Protein AF-A0A7S3N3A9-F1 (afdb_monomer)

Nearest PDB structures (foldseek):
  5ino-assembly1_B  TM=7.500E-01  e=6.785E-04  Homo sapiens
  5ino-assembly1_A  TM=7.595E-01  e=5.326E-04  Homo sapiens
  4gz1-assembly3_A  TM=7.630E-01  e=9.755E-04  Mus musculus
  4gyz-assembly2_B  TM=7.643E-01  e=9.755E-04  Mus musculus
  8uw3-assembly1_A  TM=7.041E-01  e=7.591E-01  Homo sapiens

Solvent-accessible surface area (backbone atoms only — not comparable to full-atom values): 6285 Å² total; per-residue (Å²): 92,73,49,76,68,71,44,86,50,82,75,54,53,51,61,38,55,77,69,55,31,45,52,52,61,54,74,78,34,77,87,56,84,65,68,22,28,43,39,92,77,34,60,43,32,44,74,78,43,67,90,57,78,65,75,32,44,29,55,50,48,33,43,59,90,55,94,46,57,44,81,73,46,74,46,80,38,69,79,52,50,52,80,96,48,74,47,42,89,48,62,48,39,43,79,47,76,44,71,48,74,59,83,130

Foldseek 3Di:
DWDFQQDQDPVCVVVCVVVQKDFVCCVVCVPDPQFFAAVVQQVVCCVVPPPDGGTDDRITDIDHDDPFKAWPDKDWAQSDADDPDSHGPDSTTDIDTDIDGDDD

Sequence (104 aa):
MLGDFNFHHPCENRNLENLKFDDLWLERHSHFSGITWDPSTNSLINVIYPFDDRKMRLDRICLRPSTQVDLKEIMLTADRPMGKSFLYPSDHYALKATFAISKC

Radius of gyration: 15.33 Å; Cα contacts (8 Å, |Δi|>4): 180; chains: 1; bounding box: 35×33×42 Å

Secondary structure (DSSP, 8-state):
-EEE----SGGGHHHHHHTT-EEHHHHH-TT----SB-TTT-HHHHHHSTT----B--EEEEE---SSEEEEEEEEE--S-STTSS--S-SSPEEEEEEEE---

Structure (mmCIF, N/CA/C/O backbone):
data_AF-A0A7S3N3A9-F1
#
_entry.id   AF-A0A7S3N3A9-F1
#
loop_
_atom_site.group_PDB
_atom_site.id
_atom_site.type_symbol
_atom_site.label_atom_id
_atom_site.label_alt_id
_atom_site.label_comp_id
_atom_site.label_asym_id
_atom_site.label_entity_id
_atom_site.label_seq_id
_atom_site.pdbx_PDB_ins_code
_atom_site.Cartn_x
_atom_site.Cartn_y
_atom_site.Cartn_z
_atom_site.occupancy
_atom_site.B_iso_or_equiv
_atom_site.auth_seq_id
_atom_site.auth_comp_id
_atom_site.auth_asym_id
_atom_site.auth_atom_id
_atom_site.pdbx_PDB_model_num
ATOM 1 N N . MET A 1 1 ? -13.072 -0.815 3.743 1.00 93.44 1 MET A N 1
ATOM 2 C CA . MET A 1 1 ? -12.860 -0.725 2.284 1.00 93.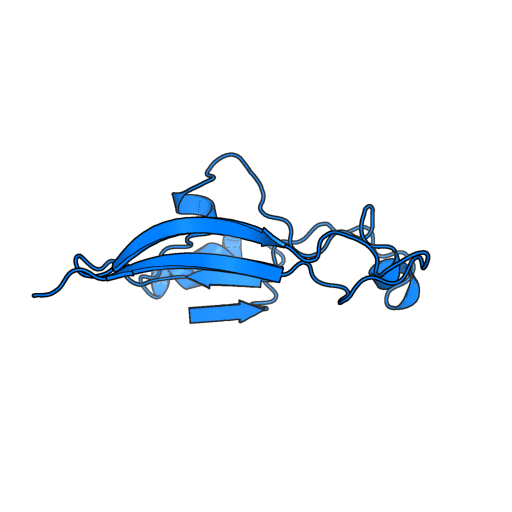44 1 MET A CA 1
ATOM 3 C C . MET A 1 1 ? -11.433 -1.137 1.998 1.00 93.44 1 MET A C 1
ATOM 5 O O . MET A 1 1 ? -10.569 -0.831 2.810 1.00 93.44 1 MET A O 1
ATOM 9 N N . LEU A 1 2 ? -11.197 -1.853 0.905 1.00 95.94 2 LEU A N 1
ATOM 10 C CA . LEU A 1 2 ? -9.857 -2.257 0.487 1.00 95.94 2 LEU A CA 1
ATOM 11 C C . LEU A 1 2 ? -9.777 -2.242 -1.038 1.00 95.94 2 LEU A C 1
ATOM 13 O O . LEU A 1 2 ? -10.758 -2.610 -1.685 1.00 95.94 2 LEU A O 1
ATOM 17 N N . GLY A 1 3 ? -8.639 -1.829 -1.587 1.00 96.81 3 GLY A N 1
ATOM 18 C CA . GLY A 1 3 ? -8.387 -1.866 -3.026 1.00 96.81 3 GLY A CA 1
ATOM 19 C C . GLY A 1 3 ? -7.412 -0.790 -3.481 1.00 96.81 3 GLY A C 1
ATOM 20 O O . GLY A 1 3 ? -6.800 -0.117 -2.651 1.00 96.81 3 GLY A O 1
ATOM 21 N N . ASP A 1 4 ? -7.326 -0.631 -4.797 1.00 97.25 4 ASP A N 1
ATOM 22 C CA . ASP A 1 4 ? -6.610 0.451 -5.463 1.00 97.25 4 ASP A CA 1
ATOM 23 C C . ASP A 1 4 ? -7.523 1.682 -5.596 1.00 97.25 4 ASP A C 1
ATOM 25 O O . ASP A 1 4 ? -8.556 1.653 -6.267 1.00 97.25 4 ASP A O 1
ATOM 29 N N . PHE A 1 5 ? -7.153 2.762 -4.913 1.00 96.00 5 PHE A N 1
ATOM 30 C CA . PHE A 1 5 ? -7.890 4.024 -4.898 1.00 96.00 5 PHE A CA 1
ATOM 31 C C . PHE A 1 5 ? -7.388 4.997 -5.965 1.00 96.00 5 PHE A C 1
ATOM 33 O O . PHE A 1 5 ? -8.052 6.000 -6.215 1.00 96.00 5 PHE A O 1
ATOM 40 N N . ASN A 1 6 ? -6.222 4.737 -6.568 1.00 96.00 6 ASN A N 1
ATOM 41 C CA . ASN A 1 6 ? -5.553 5.646 -7.496 1.00 96.00 6 ASN A CA 1
ATOM 42 C C . ASN A 1 6 ? -5.393 7.082 -6.955 1.00 96.00 6 ASN A C 1
ATOM 44 O O . ASN A 1 6 ? -5.492 8.061 -7.692 1.00 96.00 6 ASN A O 1
ATOM 48 N N . PHE A 1 7 ? -5.141 7.222 -5.650 1.00 94.31 7 PHE A N 1
ATOM 49 C CA . PHE A 1 7 ? -4.842 8.519 -5.040 1.00 94.31 7 PHE A CA 1
ATOM 50 C C . PHE A 1 7 ? -3.368 8.860 -5.260 1.00 94.31 7 PHE A C 1
ATOM 52 O O . PHE A 1 7 ? -2.476 8.248 -4.669 1.00 94.31 7 PHE A O 1
ATOM 59 N N . HIS A 1 8 ? -3.128 9.858 -6.100 1.00 90.69 8 HIS A N 1
ATOM 60 C CA . HIS A 1 8 ? -1.813 10.340 -6.505 1.00 90.69 8 HIS A CA 1
ATOM 61 C C . HIS A 1 8 ? -1.281 11.438 -5.574 1.00 90.69 8 HIS A C 1
ATOM 63 O O . HIS A 1 8 ? -0.071 11.653 -5.479 1.00 90.69 8 HIS A O 1
ATOM 69 N N . HIS A 1 9 ? -2.171 12.139 -4.871 1.00 86.94 9 HIS A N 1
ATOM 70 C CA . HIS A 1 9 ? -1.856 13.304 -4.062 1.00 86.94 9 HIS A CA 1
ATOM 71 C C . HIS A 1 9 ? -2.289 13.120 -2.602 1.00 86.94 9 HIS A C 1
ATOM 73 O O . HIS A 1 9 ? -3.395 12.650 -2.328 1.00 86.94 9 HIS A O 1
ATOM 79 N N . PRO A 1 10 ? -1.485 13.579 -1.621 1.00 82.06 10 PRO A N 1
ATOM 80 C CA . PRO A 1 10 ? -1.845 13.483 -0.204 1.00 82.06 10 PRO A CA 1
ATOM 81 C C . PRO A 1 10 ? -3.187 14.138 0.152 1.00 82.06 10 PRO A C 1
ATOM 83 O O . PRO A 1 10 ? -3.848 13.713 1.095 1.00 82.06 10 PRO A O 1
ATOM 86 N N . CYS A 1 11 ? -3.611 15.165 -0.595 1.00 87.31 11 CYS A N 1
ATOM 87 C CA . CYS A 1 11 ? -4.885 15.842 -0.361 1.00 87.31 11 CYS A CA 1
ATOM 88 C C . CYS A 1 11 ? -6.110 14.952 -0.623 1.00 87.31 11 CYS A C 1
ATOM 90 O O . CYS A 1 11 ? -7.163 15.220 -0.051 1.00 87.31 11 CYS A O 1
ATOM 92 N N . GLU A 1 12 ? -5.979 13.888 -1.416 1.00 90.56 12 GLU A N 1
ATOM 93 C CA . GLU A 1 12 ? -7.070 12.951 -1.701 1.00 90.56 12 GLU A CA 1
ATOM 94 C C . GLU A 1 12 ? -7.410 12.076 -0.488 1.00 90.56 12 GLU A C 1
ATOM 96 O O . GLU A 1 12 ? -8.527 11.572 -0.391 1.00 90.56 12 GLU A O 1
ATOM 101 N N . ASN A 1 13 ? -6.516 11.989 0.508 1.00 86.25 13 ASN A N 1
ATOM 102 C CA . ASN A 1 13 ? -6.819 11.354 1.796 1.00 86.25 13 ASN A CA 1
ATOM 103 C C . ASN A 1 13 ? -8.020 12.013 2.492 1.00 86.25 13 ASN A C 1
ATOM 105 O O . ASN A 1 13 ? -8.764 11.330 3.192 1.00 86.25 13 ASN A O 1
ATOM 109 N N . ARG A 1 14 ? -8.275 13.305 2.232 1.00 90.25 14 ARG A N 1
ATOM 110 C CA . ARG A 1 14 ? -9.451 14.013 2.762 1.00 90.25 14 ARG A CA 1
ATOM 111 C C . ARG A 1 14 ? -10.766 13.378 2.313 1.00 90.25 14 ARG A C 1
ATOM 113 O O . ARG A 1 14 ? -11.768 13.501 3.008 1.00 90.25 14 ARG A O 1
ATOM 120 N N . ASN A 1 15 ? -10.784 12.672 1.179 1.00 91.75 15 ASN A N 1
ATOM 121 C CA . ASN A 1 15 ? -11.963 11.924 0.740 1.00 91.75 15 ASN A CA 1
ATOM 122 C C . ASN A 1 15 ? -12.321 10.815 1.742 1.00 91.75 15 ASN A C 1
ATOM 124 O O . ASN A 1 15 ? -13.499 10.592 2.009 1.00 91.75 15 ASN A O 1
ATOM 128 N N . LEU A 1 16 ? -11.319 10.153 2.333 1.00 92.38 16 LEU A N 1
ATOM 129 C CA . LEU A 1 16 ? -11.518 9.119 3.355 1.00 92.38 16 LEU A CA 1
ATOM 130 C C . LEU A 1 16 ? -11.998 9.734 4.671 1.00 92.38 16 LEU A C 1
ATOM 132 O O . LEU A 1 16 ? -12.981 9.259 5.242 1.00 92.38 16 LEU A O 1
ATOM 136 N N . GLU A 1 17 ? -11.366 10.833 5.089 1.00 89.38 17 GLU A N 1
ATOM 137 C CA . GLU A 1 17 ? -11.732 11.590 6.294 1.00 89.38 17 GLU A CA 1
ATOM 138 C C . GLU A 1 17 ? -13.194 12.063 6.226 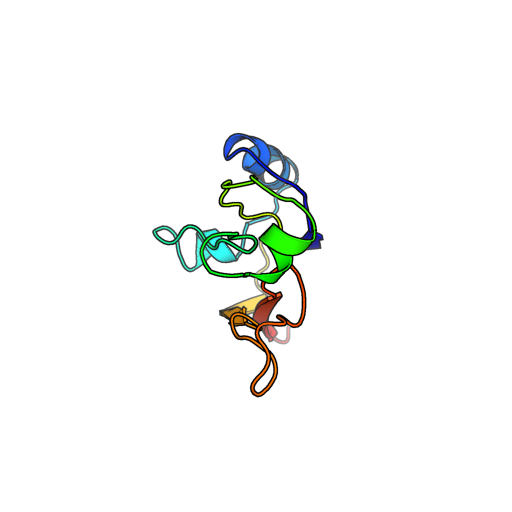1.00 89.38 17 GLU A C 1
ATOM 140 O O . GLU A 1 17 ? -13.979 11.820 7.144 1.00 89.38 17 GLU A O 1
ATOM 145 N N . ASN A 1 18 ? -13.603 12.643 5.091 1.00 93.88 18 ASN A N 1
ATOM 146 C CA . ASN A 1 18 ? -14.977 13.095 4.852 1.00 93.88 18 ASN A CA 1
ATOM 147 C C . ASN A 1 18 ? -15.999 11.947 4.918 1.00 93.88 18 ASN A C 1
ATOM 149 O O . ASN A 1 18 ? -17.139 12.142 5.343 1.00 93.88 18 ASN A O 1
ATOM 153 N N . LEU A 1 19 ? -15.595 10.738 4.520 1.00 94.31 19 LEU A N 1
ATOM 154 C CA . LEU A 1 19 ? -16.417 9.526 4.576 1.00 94.31 19 LEU A CA 1
ATOM 155 C C . LEU A 1 19 ? -16.322 8.789 5.924 1.00 94.31 19 LEU A C 1
ATOM 157 O O . LEU A 1 19 ? -16.960 7.740 6.089 1.00 94.31 19 LEU A O 1
ATOM 161 N N . LYS A 1 20 ? -15.577 9.350 6.886 1.00 95.31 20 LYS A N 1
ATOM 162 C CA . LYS A 1 20 ? -15.326 8.805 8.228 1.00 95.31 20 LYS A CA 1
ATOM 163 C C . LYS A 1 20 ? -14.662 7.427 8.197 1.00 95.31 20 LYS A C 1
ATOM 165 O O . LYS A 1 20 ? -15.065 6.526 8.933 1.00 95.31 20 LYS A O 1
ATOM 170 N N . PHE A 1 21 ? -13.693 7.254 7.303 1.00 95.94 21 PHE A N 1
ATOM 171 C CA . PHE A 1 21 ? -12.829 6.08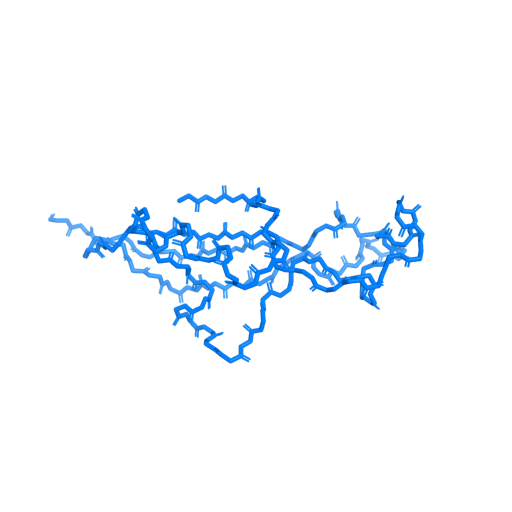0 7.256 1.00 95.94 21 PHE A CA 1
ATOM 172 C C . PHE A 1 21 ? -11.407 6.453 7.659 1.00 95.94 21 PHE A C 1
ATOM 174 O O . PHE A 1 21 ? -10.836 7.396 7.114 1.00 95.94 21 PHE A O 1
ATOM 181 N N . ASP A 1 22 ? -10.829 5.644 8.535 1.00 93.12 22 ASP A N 1
ATOM 182 C CA . ASP A 1 22 ? -9.434 5.731 8.936 1.00 93.12 22 ASP A CA 1
ATOM 183 C C . ASP A 1 22 ? -8.573 4.909 7.976 1.00 93.12 22 ASP A C 1
ATOM 185 O O . ASP A 1 22 ? -8.927 3.790 7.590 1.00 93.12 22 ASP A O 1
ATOM 189 N N . ASP A 1 23 ? -7.440 5.475 7.568 1.00 94.56 23 ASP A N 1
ATOM 190 C CA . ASP A 1 23 ? -6.427 4.803 6.759 1.00 94.56 23 ASP A CA 1
ATOM 191 C C . ASP A 1 23 ? -5.513 3.977 7.670 1.00 94.56 23 ASP A C 1
ATOM 193 O O . ASP A 1 23 ? -4.688 4.523 8.408 1.00 94.56 23 ASP A O 1
ATOM 197 N N . LEU A 1 24 ? -5.648 2.652 7.607 1.00 95.25 24 LEU A N 1
ATOM 198 C CA . LEU A 1 24 ? -4.998 1.750 8.558 1.00 95.25 24 LEU A CA 1
ATOM 199 C C . LEU A 1 24 ? -3.471 1.766 8.459 1.00 95.25 24 LEU A C 1
ATOM 201 O O . LEU A 1 24 ? -2.784 1.460 9.435 1.00 95.25 24 LEU A O 1
ATOM 205 N N . TRP A 1 25 ? -2.920 2.107 7.288 1.00 95.62 25 TRP A N 1
ATOM 206 C CA . TRP A 1 25 ? -1.472 2.227 7.155 1.00 95.62 25 TRP A CA 1
ATOM 207 C C . TRP A 1 25 ? -0.962 3.421 7.954 1.00 95.62 25 TRP A C 1
ATOM 209 O O . TRP A 1 25 ? -0.009 3.284 8.714 1.00 95.62 25 TRP A O 1
ATOM 219 N N . LEU A 1 26 ? -1.616 4.576 7.812 1.00 92.69 26 LEU A N 1
ATOM 220 C CA . LEU A 1 26 ? -1.226 5.795 8.520 1.00 92.69 26 LEU A CA 1
ATOM 221 C C . LEU A 1 26 ? -1.462 5.690 10.029 1.00 92.69 26 LEU A C 1
ATOM 223 O O . LEU A 1 26 ? -0.676 6.241 10.795 1.00 92.69 26 LEU A O 1
ATOM 227 N N . GLU A 1 27 ? -2.495 4.955 10.450 1.00 90.88 27 GLU A N 1
ATOM 228 C CA . GLU A 1 27 ? -2.755 4.665 11.863 1.00 90.88 27 GLU A CA 1
ATOM 229 C C . GLU A 1 27 ? -1.584 3.912 12.515 1.00 90.88 27 GLU A C 1
ATOM 231 O O . GLU A 1 27 ? -1.157 4.251 13.619 1.00 90.88 27 GLU A O 1
ATOM 236 N N . ARG A 1 28 ? -1.031 2.900 11.830 1.00 93.44 28 ARG A N 1
ATOM 237 C CA . ARG A 1 28 ? 0.063 2.077 12.370 1.00 93.44 28 ARG A CA 1
ATOM 238 C C . ARG A 1 28 ? 1.452 2.662 12.119 1.00 93.44 28 ARG A C 1
ATOM 240 O O . ARG A 1 28 ? 2.337 2.505 12.956 1.00 93.44 28 ARG A O 1
ATOM 247 N N . HIS A 1 29 ? 1.650 3.289 10.965 1.00 92.81 29 HIS A N 1
ATOM 248 C CA . HIS A 1 29 ? 2.954 3.665 10.424 1.00 92.81 29 HIS A CA 1
ATOM 249 C C . HIS A 1 29 ? 2.971 5.136 10.002 1.00 92.81 29 HIS A C 1
ATOM 251 O O . HIS A 1 29 ? 3.255 5.460 8.851 1.00 92.81 29 HIS A O 1
ATOM 257 N N . SER A 1 30 ? 2.707 6.043 10.942 1.00 85.25 30 SER A N 1
ATOM 258 C CA . SER A 1 30 ? 2.624 7.495 10.694 1.00 85.25 30 SER A CA 1
ATOM 259 C C . SER A 1 30 ? 3.855 8.109 10.005 1.00 85.25 30 SER A C 1
ATOM 261 O O . SER A 1 30 ? 3.754 9.172 9.395 1.00 85.25 30 SER A O 1
ATOM 263 N N . HIS A 1 31 ? 5.013 7.446 10.080 1.00 83.94 31 HIS A N 1
ATOM 264 C CA . HIS A 1 31 ? 6.282 7.909 9.512 1.00 83.94 31 HIS A CA 1
ATOM 265 C C . HIS A 1 31 ? 6.713 7.178 8.231 1.00 83.94 31 HIS A C 1
ATOM 267 O O . HIS A 1 31 ? 7.701 7.581 7.619 1.00 83.94 31 HIS A O 1
ATOM 273 N N . PHE A 1 32 ? 6.002 6.128 7.807 1.00 87.19 32 PHE A N 1
ATOM 274 C CA . PHE A 1 32 ? 6.340 5.376 6.596 1.00 87.19 32 PHE A CA 1
ATOM 275 C C . PHE A 1 32 ? 5.304 5.619 5.506 1.00 87.19 32 PHE A C 1
ATOM 277 O O . PHE A 1 32 ? 4.101 5.531 5.733 1.00 87.19 32 PHE A O 1
ATOM 284 N N . SER A 1 33 ? 5.773 5.880 4.289 1.00 87.19 33 SER A N 1
ATOM 285 C CA . SER A 1 33 ? 4.921 6.287 3.169 1.00 87.19 33 SER A CA 1
ATOM 286 C C . SER A 1 33 ? 3.979 5.198 2.662 1.00 87.19 33 SER A C 1
ATOM 288 O O . SER A 1 33 ? 2.969 5.555 2.068 1.00 87.19 33 SER A O 1
ATOM 290 N N . GLY A 1 34 ? 4.280 3.913 2.893 1.00 93.81 34 GLY A N 1
ATOM 291 C CA . GLY A 1 34 ? 3.426 2.785 2.495 1.00 93.81 34 GLY A CA 1
ATOM 292 C C . GLY A 1 34 ? 3.264 2.636 0.990 1.00 93.81 34 GLY A C 1
ATOM 293 O O . GLY A 1 34 ? 2.168 2.351 0.526 1.00 93.81 34 GLY A O 1
ATOM 294 N N . ILE A 1 35 ? 4.329 2.898 0.234 1.00 96.31 35 ILE A N 1
ATOM 295 C CA . ILE A 1 35 ? 4.318 2.860 -1.229 1.00 96.31 35 ILE A CA 1
ATOM 296 C C . ILE A 1 35 ? 3.924 1.465 -1.715 1.00 96.31 35 ILE A C 1
ATOM 298 O O . ILE A 1 35 ? 4.559 0.476 -1.356 1.00 96.31 35 ILE A O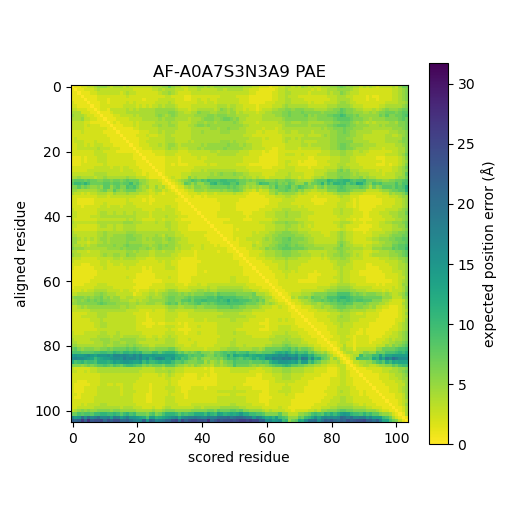 1
ATOM 302 N N . THR A 1 36 ? 2.883 1.407 -2.543 1.00 97.56 36 THR A N 1
ATOM 30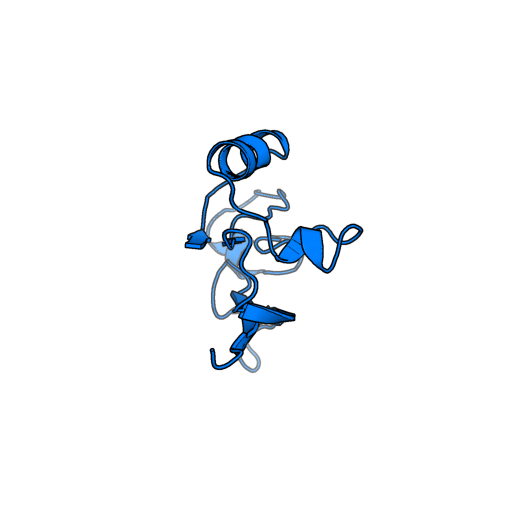3 C CA . THR A 1 36 ? 2.413 0.170 -3.179 1.00 97.56 36 THR A CA 1
ATOM 304 C C . THR A 1 36 ? 2.789 0.127 -4.654 1.00 97.56 36 THR A C 1
ATOM 306 O O . THR A 1 36 ? 2.683 -0.919 -5.273 1.00 97.56 36 THR A O 1
ATOM 309 N N . TRP A 1 37 ? 3.301 1.228 -5.206 1.00 97.56 37 TRP A N 1
ATOM 310 C CA . TRP A 1 37 ? 3.747 1.325 -6.589 1.00 97.56 37 TRP A CA 1
ATOM 311 C C . TRP A 1 37 ? 5.066 2.104 -6.653 1.00 97.56 37 TRP A C 1
ATOM 313 O O . TRP A 1 37 ? 5.095 3.307 -6.374 1.00 97.56 37 TRP A O 1
ATOM 323 N N . ASP A 1 38 ? 6.171 1.409 -6.944 1.00 96.44 38 ASP A N 1
ATOM 324 C CA . ASP A 1 38 ? 7.523 1.986 -6.985 1.00 96.44 38 ASP A CA 1
ATOM 325 C C . ASP A 1 38 ? 8.341 1.427 -8.172 1.00 96.44 38 ASP A C 1
ATOM 327 O O . ASP A 1 38 ? 8.839 0.297 -8.100 1.00 96.44 3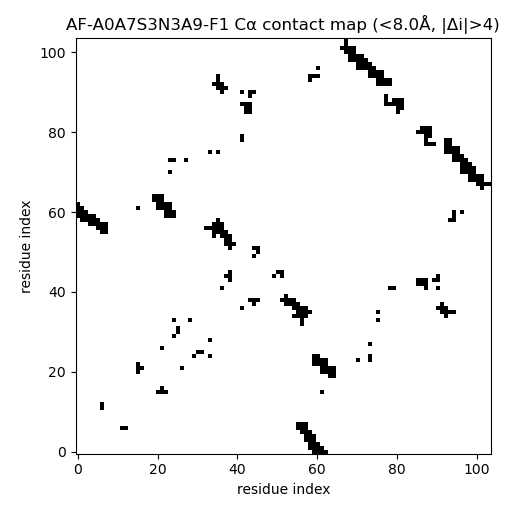8 ASP A O 1
ATOM 331 N N . PRO A 1 39 ? 8.537 2.203 -9.253 1.00 95.81 39 PRO A N 1
ATOM 332 C CA . PRO A 1 39 ? 9.289 1.780 -10.434 1.00 95.81 39 PRO A CA 1
ATOM 333 C C . PRO A 1 39 ? 10.784 1.599 -10.160 1.00 95.81 39 PRO A C 1
ATOM 335 O O . PRO A 1 39 ? 11.472 0.936 -10.935 1.00 95.81 39 PRO A O 1
ATOM 338 N N . SER A 1 40 ? 11.317 2.149 -9.062 1.00 94.69 40 SER A N 1
ATOM 339 C CA . SER A 1 40 ? 12.729 1.968 -8.701 1.00 94.69 40 SER A CA 1
ATOM 340 C C . SER A 1 40 ? 13.022 0.589 -8.112 1.00 94.69 40 SER A C 1
ATOM 342 O O . SER A 1 40 ? 14.165 0.135 -8.149 1.00 94.69 40 SER A O 1
ATOM 344 N N . THR A 1 41 ? 11.997 -0.089 -7.590 1.00 94.31 41 THR A N 1
ATOM 345 C CA . THR A 1 41 ? 12.126 -1.405 -6.956 1.00 94.31 41 THR A CA 1
ATOM 346 C C . THR A 1 41 ? 11.274 -2.482 -7.615 1.00 94.31 41 THR A C 1
ATOM 348 O O . THR A 1 41 ? 11.550 -3.652 -7.392 1.00 94.31 41 THR A O 1
ATOM 351 N N . ASN A 1 42 ? 10.269 -2.145 -8.426 1.00 95.25 42 ASN A N 1
ATOM 352 C CA . ASN A 1 42 ? 9.487 -3.100 -9.208 1.00 95.25 42 ASN A CA 1
ATOM 353 C C . ASN A 1 42 ? 9.769 -2.923 -10.705 1.00 95.25 42 ASN A C 1
ATOM 355 O O . ASN A 1 42 ? 9.211 -2.050 -11.370 1.00 95.25 42 ASN A O 1
ATOM 359 N N . SER A 1 43 ? 10.615 -3.790 -11.263 1.00 93.06 43 SER A N 1
ATOM 360 C CA . SER A 1 43 ? 10.993 -3.727 -12.678 1.00 93.06 43 SER A CA 1
ATOM 361 C C . SER A 1 43 ? 9.833 -3.960 -13.644 1.00 93.06 43 SER A C 1
ATOM 363 O O . SER A 1 43 ? 9.938 -3.544 -14.796 1.00 93.06 43 SER A O 1
ATOM 365 N N . LEU A 1 44 ? 8.736 -4.593 -13.209 1.00 95.12 44 LEU A N 1
ATOM 366 C CA . LEU A 1 44 ? 7.569 -4.810 -14.064 1.00 95.12 44 LEU A CA 1
ATOM 367 C C . LEU A 1 44 ? 6.907 -3.485 -14.461 1.00 95.12 44 LEU A C 1
ATOM 369 O O . LEU A 1 44 ? 6.475 -3.349 -15.602 1.00 95.12 44 LEU A O 1
ATOM 373 N N . ILE A 1 45 ? 6.904 -2.492 -13.565 1.00 95.69 45 ILE A N 1
ATOM 374 C CA . ILE A 1 45 ? 6.354 -1.165 -13.855 1.00 95.69 45 ILE A CA 1
ATOM 375 C C . ILE A 1 45 ? 7.048 -0.556 -15.071 1.00 95.69 45 ILE A C 1
ATOM 377 O O . ILE A 1 45 ? 6.377 -0.144 -16.006 1.00 95.69 45 ILE A O 1
ATOM 381 N N . ASN A 1 46 ? 8.382 -0.571 -15.110 1.00 92.31 46 ASN A N 1
ATOM 382 C CA . ASN A 1 46 ? 9.142 0.017 -16.219 1.00 92.31 46 ASN A CA 1
ATOM 383 C C . ASN A 1 46 ? 8.916 -0.700 -17.559 1.00 92.31 46 ASN A C 1
ATOM 385 O O . ASN A 1 46 ? 9.145 -0.113 -18.614 1.00 92.31 46 ASN A O 1
ATOM 389 N N . VAL A 1 47 ? 8.493 -1.969 -17.530 1.00 91.88 47 VAL A N 1
ATOM 390 C CA . VAL A 1 47 ? 8.136 -2.723 -18.740 1.00 91.88 47 VAL A CA 1
ATOM 391 C C . VAL A 1 47 ? 6.787 -2.258 -19.296 1.00 91.88 47 VAL A C 1
ATOM 393 O O . VAL A 1 47 ? 6.618 -2.214 -20.512 1.00 91.88 47 VAL A O 1
ATOM 396 N N . ILE A 1 48 ? 5.836 -1.914 -18.423 1.00 93.00 48 ILE A N 1
ATOM 397 C CA . ILE A 1 48 ? 4.468 -1.528 -18.801 1.00 93.00 48 ILE A CA 1
ATOM 398 C C . ILE A 1 48 ? 4.368 -0.014 -19.056 1.00 93.00 48 ILE A C 1
ATOM 400 O O . ILE A 1 48 ? 3.763 0.415 -20.037 1.00 93.00 48 ILE A O 1
ATOM 404 N N . TYR A 1 49 ? 4.999 0.785 -18.197 1.00 93.81 49 TYR A N 1
ATOM 405 C CA . TYR A 1 49 ? 4.979 2.247 -18.172 1.00 93.81 49 TYR A CA 1
ATOM 406 C C . TYR A 1 49 ? 6.415 2.788 -18.234 1.00 93.81 49 TYR A C 1
ATOM 408 O O . TYR A 1 49 ? 6.986 3.189 -17.216 1.00 93.81 49 TYR A O 1
ATOM 416 N N . PRO A 1 50 ? 7.047 2.772 -19.418 1.00 93.38 50 PRO A N 1
ATOM 417 C CA . PRO A 1 50 ? 8.418 3.238 -19.553 1.00 93.38 50 PRO A CA 1
ATOM 418 C C . PRO A 1 50 ? 8.531 4.723 -19.181 1.00 93.38 50 PRO A C 1
ATOM 420 O O . PRO A 1 50 ? 7.685 5.531 -19.562 1.00 93.38 50 PRO A O 1
ATOM 423 N N . PHE A 1 51 ? 9.620 5.069 -18.487 1.00 93.81 51 PHE A N 1
ATOM 424 C CA . PHE A 1 51 ? 9.961 6.423 -18.018 1.00 93.81 51 PHE A CA 1
ATOM 425 C C . PHE A 1 51 ? 9.094 6.994 -16.889 1.00 93.81 51 PHE A C 1
ATOM 427 O O . PHE A 1 51 ? 9.304 8.144 -16.510 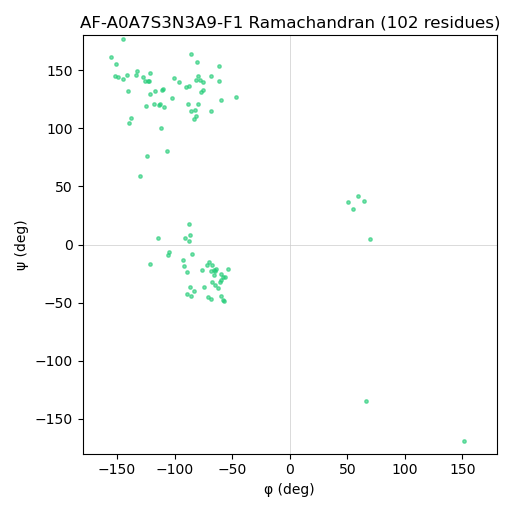1.00 93.81 51 PHE A O 1
ATOM 434 N N . ASP A 1 52 ? 8.160 6.224 -16.334 1.00 94.44 52 ASP A N 1
ATOM 435 C CA . ASP A 1 52 ? 7.453 6.640 -15.127 1.00 94.44 52 ASP A CA 1
ATOM 436 C C . ASP A 1 52 ? 8.330 6.382 -13.894 1.00 94.44 52 ASP A C 1
ATOM 438 O O . ASP A 1 52 ? 8.758 5.256 -13.646 1.00 94.44 52 ASP A O 1
ATOM 442 N N . ASP A 1 53 ? 8.627 7.433 -13.135 1.00 95.12 53 ASP A N 1
ATOM 443 C CA . ASP A 1 53 ? 9.497 7.406 -11.957 1.00 95.12 53 ASP A CA 1
ATOM 444 C C . ASP A 1 53 ? 8.748 7.717 -10.649 1.00 95.12 53 ASP A C 1
ATOM 446 O O . ASP A 1 53 ? 9.352 7.825 -9.575 1.00 95.12 53 ASP A O 1
ATOM 450 N N . ARG A 1 54 ? 7.419 7.851 -10.720 1.00 94.81 54 ARG A N 1
ATOM 451 C CA . ARG A 1 54 ? 6.588 8.245 -9.580 1.00 94.81 54 ARG A CA 1
ATOM 452 C C . ARG A 1 54 ? 6.562 7.150 -8.518 1.00 94.81 54 ARG A C 1
ATOM 454 O O . ARG A 1 54 ? 6.525 5.967 -8.813 1.00 94.81 54 ARG A O 1
ATOM 461 N N . LYS A 1 55 ? 6.505 7.535 -7.245 1.00 95.12 55 LYS A N 1
ATOM 462 C CA . LYS A 1 55 ? 6.306 6.599 -6.126 1.00 95.12 55 LYS A CA 1
ATOM 463 C C . LYS A 1 55 ? 4.970 6.881 -5.485 1.00 95.12 55 LYS A C 1
ATOM 465 O O . LYS A 1 55 ? 4.741 8.000 -5.025 1.00 95.12 55 LYS A O 1
ATOM 470 N N . MET A 1 56 ? 4.087 5.891 -5.468 1.00 95.38 56 MET A N 1
ATOM 471 C CA . MET A 1 56 ? 2.684 6.123 -5.145 1.00 95.38 56 MET A CA 1
ATOM 472 C C . MET A 1 56 ? 2.136 5.112 -4.139 1.00 95.38 56 MET A C 1
ATOM 474 O O . MET A 1 56 ? 2.501 3.937 -4.118 1.00 95.38 56 MET A O 1
ATOM 478 N N . ARG A 1 57 ? 1.224 5.593 -3.289 1.00 95.44 57 ARG A N 1
ATOM 479 C CA . ARG A 1 57 ? 0.409 4.759 -2.401 1.00 95.44 57 ARG A CA 1
ATOM 480 C C . ARG A 1 57 ? -1.012 4.711 -2.941 1.00 95.44 57 ARG A C 1
ATOM 482 O O . ARG A 1 57 ? -1.891 5.470 -2.515 1.00 95.44 57 ARG A O 1
ATOM 489 N N . LEU A 1 58 ? -1.173 3.842 -3.929 1.00 97.06 58 LEU A N 1
ATOM 490 C CA . LEU A 1 58 ? -2.412 3.670 -4.673 1.00 97.06 58 LEU A CA 1
ATOM 491 C C . LEU A 1 58 ? -3.364 2.740 -3.912 1.00 97.06 58 LEU A C 1
ATOM 493 O O . LEU A 1 58 ? -4.545 3.053 -3.758 1.00 97.06 58 LEU A O 1
ATOM 497 N N . ASP A 1 59 ? -2.826 1.675 -3.315 1.00 97.75 59 ASP A N 1
ATOM 498 C CA . ASP A 1 59 ? -3.600 0.670 -2.591 1.00 97.75 59 ASP A CA 1
ATOM 499 C C . ASP A 1 59 ? -3.756 1.027 -1.118 1.00 97.75 59 ASP A C 1
ATOM 501 O O . ASP A 1 59 ? -2.818 1.455 -0.434 1.00 97.75 59 ASP A O 1
ATOM 505 N N . ARG A 1 60 ? -4.979 0.860 -0.613 1.00 96.88 60 ARG A N 1
ATOM 506 C CA . ARG A 1 60 ? -5.353 1.266 0.743 1.00 96.88 60 ARG A CA 1
ATOM 507 C C . ARG A 1 60 ? -6.292 0.257 1.367 1.00 96.88 60 ARG A C 1
ATOM 509 O O . ARG A 1 60 ? -7.156 -0.315 0.705 1.00 96.88 60 ARG A O 1
ATOM 516 N N . ILE A 1 61 ? -6.153 0.092 2.677 1.00 97.25 61 ILE A N 1
ATOM 517 C CA . ILE A 1 61 ? -7.149 -0.561 3.521 1.00 97.25 61 ILE A CA 1
ATOM 518 C C . ILE A 1 61 ? -7.622 0.491 4.514 1.00 97.25 61 ILE A C 1
ATOM 520 O O . ILE A 1 61 ? -6.824 1.052 5.263 1.00 97.25 61 ILE A O 1
ATOM 524 N N . CYS A 1 62 ? -8.922 0.762 4.500 1.00 95.88 62 CYS A N 1
ATOM 525 C CA . CYS A 1 62 ? -9.542 1.763 5.353 1.00 95.88 62 CYS A CA 1
ATOM 526 C C . CYS A 1 62 ? -10.691 1.150 6.148 1.00 95.88 62 CYS A C 1
ATOM 528 O O . CYS A 1 62 ? -11.482 0.365 5.607 1.00 95.88 62 CYS A O 1
ATOM 530 N N . LEU A 1 63 ? -10.837 1.538 7.409 1.00 95.38 63 LEU A N 1
ATOM 531 C CA . LEU A 1 63 ? -11.874 1.026 8.302 1.00 95.38 63 LEU A CA 1
ATOM 532 C C . LEU A 1 63 ? -12.641 2.191 8.924 1.00 95.38 63 LEU A C 1
ATOM 534 O O . LEU A 1 63 ? -12.068 3.237 9.187 1.00 95.38 63 LEU A O 1
ATOM 538 N N . ARG A 1 64 ? -13.951 2.036 9.140 1.00 94.31 64 ARG A N 1
ATOM 539 C CA . ARG A 1 64 ? -14.659 2.986 10.008 1.00 94.31 64 ARG A CA 1
ATOM 540 C C . ARG A 1 64 ? -14.296 2.672 11.459 1.00 94.31 64 ARG A C 1
ATOM 542 O O . ARG A 1 64 ? -14.305 1.481 11.784 1.00 94.31 64 ARG A O 1
ATOM 549 N N . PRO A 1 65 ? -14.073 3.679 12.321 1.00 89.75 65 PRO A N 1
ATOM 550 C CA . PRO A 1 65 ? -13.828 3.449 13.738 1.00 89.75 65 PRO A CA 1
ATOM 551 C C . PRO A 1 65 ? -14.849 2.469 14.328 1.00 89.75 65 PRO A C 1
ATOM 553 O O . PRO A 1 65 ? -16.061 2.641 14.166 1.00 89.75 65 PRO A O 1
ATOM 556 N N . SER A 1 66 ? -14.363 1.421 14.987 1.00 89.00 66 SER A N 1
ATOM 557 C CA . SER A 1 66 ? -15.189 0.384 15.602 1.00 89.00 66 SER A CA 1
ATOM 558 C C . SER A 1 66 ? -14.490 -0.176 16.830 1.00 89.00 66 SER A C 1
ATOM 560 O O . SER A 1 66 ? -13.277 -0.347 16.834 1.00 89.00 66 SER A O 1
ATOM 562 N N . THR A 1 67 ? -15.256 -0.511 17.866 1.00 87.69 67 THR A N 1
ATOM 563 C CA . THR A 1 67 ? -14.740 -1.183 19.069 1.00 87.69 67 THR A CA 1
ATOM 564 C C . THR A 1 67 ? -14.665 -2.706 18.915 1.00 87.69 67 THR A C 1
ATOM 566 O O . THR A 1 67 ? -14.137 -3.390 19.788 1.00 87.69 67 THR A O 1
ATOM 569 N N . GLN A 1 68 ? -15.203 -3.256 17.821 1.00 92.50 68 GLN A N 1
ATOM 570 C CA . GLN A 1 68 ? -15.286 -4.704 17.592 1.00 92.50 68 GLN A CA 1
ATOM 571 C C . GLN A 1 68 ? -14.091 -5.271 16.824 1.00 92.50 68 GLN A C 1
ATOM 573 O O . GLN A 1 68 ? -13.884 -6.482 16.825 1.00 92.50 68 GLN A O 1
ATOM 578 N N . VAL A 1 69 ? -13.334 -4.417 16.139 1.00 93.00 69 VAL A N 1
ATOM 579 C CA . VAL A 1 69 ? -12.254 -4.823 15.241 1.00 93.00 69 VAL A CA 1
ATOM 580 C C . VAL A 1 69 ? -10.984 -4.119 15.681 1.00 93.00 69 VAL A C 1
ATOM 582 O O . VAL A 1 69 ? -10.926 -2.896 15.679 1.00 93.00 69 VAL A O 1
ATOM 585 N N . ASP A 1 70 ? -9.975 -4.903 16.041 1.00 92.88 70 ASP A N 1
ATOM 586 C CA . ASP A 1 70 ? -8.668 -4.402 16.454 1.00 92.88 70 ASP A CA 1
ATOM 587 C C . ASP A 1 70 ? -7.613 -4.786 15.414 1.00 92.88 70 ASP A C 1
ATOM 589 O O . ASP A 1 70 ? -7.418 -5.973 15.116 1.00 92.88 70 ASP A O 1
ATOM 593 N N . LEU A 1 71 ? -6.938 -3.787 14.841 1.00 94.75 71 LEU A N 1
ATOM 594 C CA . LEU A 1 71 ? -5.863 -4.005 13.880 1.00 94.75 71 LEU A CA 1
ATOM 595 C C . LEU A 1 71 ? -4.669 -4.630 14.604 1.00 94.75 71 LEU A C 1
ATOM 597 O O . LEU A 1 71 ? -4.012 -3.997 15.427 1.00 94.75 71 LEU A O 1
ATOM 601 N N . LYS A 1 72 ? -4.314 -5.867 14.264 1.00 95.62 72 LYS A N 1
ATOM 602 C CA . LYS A 1 72 ? -3.114 -6.512 14.813 1.00 95.62 72 LYS A CA 1
ATOM 603 C C . LYS A 1 72 ? -1.882 -6.164 14.008 1.00 95.62 72 LYS A C 1
ATOM 605 O O . LYS A 1 72 ? -0.858 -5.803 14.581 1.00 95.62 72 LYS A O 1
ATOM 610 N N . GLU A 1 73 ? -1.997 -6.199 12.691 1.00 96.56 73 GLU A N 1
ATOM 611 C CA . GLU A 1 73 ? -0.861 -6.035 11.796 1.00 96.56 73 GLU A CA 1
ATOM 612 C C . GLU A 1 73 ? -1.307 -5.444 10.465 1.00 96.56 73 GLU A C 1
ATOM 614 O O . GLU A 1 73 ? -2.382 -5.779 9.971 1.00 96.56 73 GLU A O 1
ATOM 619 N N . ILE A 1 74 ? -0.459 -4.604 9.875 1.00 97.31 74 ILE A N 1
ATOM 620 C CA . ILE A 1 74 ? -0.564 -4.186 8.481 1.00 97.31 74 ILE A CA 1
ATOM 621 C C . ILE A 1 74 ? 0.833 -4.124 7.864 1.00 97.31 74 ILE A C 1
ATOM 623 O O . ILE A 1 74 ? 1.761 -3.579 8.469 1.00 97.31 74 ILE A O 1
ATOM 627 N N . MET A 1 75 ? 0.989 -4.713 6.681 1.00 97.06 75 MET A N 1
ATOM 628 C CA . MET A 1 75 ? 2.276 -4.832 5.995 1.00 97.06 75 MET A CA 1
ATOM 629 C C . MET A 1 75 ? 2.125 -4.866 4.477 1.00 97.06 75 MET A C 1
ATOM 631 O O . MET A 1 75 ? 1.091 -5.284 3.950 1.00 97.06 75 MET A O 1
ATOM 635 N N . LEU A 1 76 ? 3.198 -4.469 3.794 1.00 97.12 76 LEU A N 1
ATOM 636 C CA . LEU A 1 76 ? 3.384 -4.726 2.372 1.00 97.12 76 LEU A CA 1
ATOM 637 C C . LEU A 1 76 ? 3.875 -6.163 2.167 1.00 97.12 76 LEU A C 1
ATOM 639 O O . LEU A 1 76 ? 4.622 -6.707 2.981 1.00 97.12 76 LEU A O 1
ATOM 643 N N . THR A 1 77 ? 3.442 -6.783 1.081 1.00 96.62 77 THR A N 1
ATOM 644 C CA . THR A 1 77 ? 3.870 -8.114 0.655 1.00 96.62 77 THR A CA 1
ATOM 645 C C . THR A 1 77 ? 3.926 -8.182 -0.870 1.00 96.62 77 THR A C 1
ATOM 647 O O . THR A 1 77 ? 3.586 -7.216 -1.551 1.00 96.62 77 THR A O 1
ATOM 650 N N . ALA A 1 78 ? 4.368 -9.317 -1.418 1.00 95.12 78 ALA A N 1
ATOM 651 C CA . ALA A 1 78 ? 4.619 -9.483 -2.853 1.00 95.12 78 ALA A CA 1
ATOM 652 C C . ALA A 1 78 ? 5.595 -8.430 -3.431 1.00 95.12 78 ALA A C 1
ATOM 654 O O . ALA A 1 78 ? 5.540 -8.092 -4.609 1.00 95.12 78 ALA A O 1
ATOM 655 N N . ASP A 1 79 ? 6.527 -7.951 -2.605 1.00 94.75 79 ASP A N 1
ATOM 656 C CA . ASP A 1 79 ? 7.548 -6.943 -2.914 1.00 94.75 79 ASP A CA 1
ATOM 657 C C . ASP A 1 79 ? 8.832 -7.548 -3.506 1.00 94.75 79 ASP A C 1
ATOM 659 O O . ASP A 1 79 ? 9.892 -6.920 -3.521 1.00 94.75 79 ASP A O 1
ATOM 663 N N . ARG A 1 80 ? 8.755 -8.792 -3.995 1.00 94.31 80 ARG A N 1
ATOM 664 C CA . ARG A 1 80 ? 9.897 -9.538 -4.532 1.00 94.31 80 ARG A CA 1
ATOM 665 C C . ARG A 1 80 ? 9.565 -10.187 -5.875 1.00 94.31 80 ARG A C 1
ATOM 667 O O . ARG A 1 80 ? 8.426 -10.619 -6.067 1.00 94.31 80 ARG A O 1
ATOM 674 N N . PRO A 1 81 ? 10.560 -10.337 -6.766 1.00 93.75 81 PRO A N 1
ATOM 675 C CA . PRO A 1 81 ? 10.388 -11.075 -8.007 1.00 93.75 81 PRO A CA 1
ATOM 676 C C . PRO A 1 81 ? 10.036 -12.545 -7.764 1.00 93.75 81 PRO A C 1
ATOM 678 O O . PRO A 1 81 ? 10.424 -13.153 -6.761 1.00 93.75 81 PRO A O 1
ATOM 681 N N . MET A 1 82 ? 9.342 -13.145 -8.726 1.00 91.75 82 MET A N 1
ATOM 682 C CA . MET A 1 82 ? 9.004 -14.561 -8.708 1.00 91.75 82 MET A CA 1
ATOM 683 C C . MET A 1 82 ? 10.174 -15.410 -9.222 1.00 91.75 82 MET A C 1
ATOM 685 O O . MET A 1 82 ? 10.554 -15.367 -10.398 1.00 91.75 82 MET A O 1
ATOM 689 N N . GLY A 1 83 ? 10.727 -16.241 -8.335 1.00 86.12 83 GLY A N 1
ATOM 690 C CA . GLY A 1 83 ? 11.786 -17.197 -8.660 1.00 86.12 83 GLY A CA 1
ATOM 691 C C . GLY A 1 83 ? 13.106 -16.524 -9.045 1.00 86.12 83 GLY A C 1
ATOM 692 O O . GLY A 1 83 ? 13.567 -15.613 -8.368 1.00 86.12 83 GLY A O 1
ATOM 693 N N . LYS A 1 84 ? 13.738 -17.002 -10.124 1.00 81.19 84 LYS A N 1
ATOM 694 C CA . LYS A 1 84 ? 14.966 -16.409 -10.693 1.00 81.19 84 LYS A CA 1
ATOM 695 C C . LYS A 1 84 ? 14.683 -15.359 -11.779 1.00 81.19 84 LYS A C 1
ATOM 697 O O . LYS A 1 84 ? 15.611 -14.923 -12.454 1.00 81.19 84 LYS A O 1
ATOM 702 N N . SER A 1 85 ? 13.414 -15.015 -12.005 1.00 78.56 85 SER A N 1
ATOM 703 C CA . SER A 1 85 ? 13.026 -14.006 -12.992 1.00 78.56 85 SER A CA 1
ATOM 704 C C . SER A 1 85 ? 13.081 -12.598 -12.389 1.00 78.56 85 SER A C 1
ATOM 706 O O . SER A 1 85 ? 13.091 -12.440 -11.173 1.00 78.56 85 SER A O 1
ATOM 708 N N . PHE A 1 86 ? 13.072 -11.574 -13.241 1.00 81.75 86 PHE A N 1
ATOM 709 C CA . PHE A 1 86 ? 12.858 -10.175 -12.845 1.00 81.75 86 PHE A CA 1
ATOM 710 C C . PHE A 1 86 ? 11.360 -9.812 -12.783 1.00 81.75 86 PHE A C 1
ATOM 712 O O . PHE A 1 86 ? 11.002 -8.640 -12.669 1.00 81.75 86 PHE A O 1
ATOM 719 N N . LEU A 1 87 ? 10.472 -10.802 -12.920 1.00 86.81 87 LEU A N 1
ATOM 720 C CA . LEU A 1 87 ? 9.039 -10.578 -13.023 1.00 86.81 87 LEU A CA 1
ATOM 721 C C . LEU A 1 87 ? 8.417 -10.561 -11.627 1.00 86.81 87 LEU A C 1
ATOM 723 O O . LEU A 1 87 ? 8.509 -11.539 -10.882 1.00 86.81 87 LEU A O 1
ATOM 727 N N . TYR A 1 88 ? 7.784 -9.450 -11.278 1.00 95.12 88 TYR A N 1
ATOM 728 C CA . TYR A 1 88 ? 7.011 -9.324 -10.048 1.00 95.12 88 TYR A CA 1
ATOM 729 C C . TYR A 1 88 ? 5.618 -9.948 -10.226 1.00 95.12 88 TYR A C 1
ATOM 731 O O . TYR A 1 88 ? 5.151 -10.068 -11.361 1.00 95.12 88 TYR A O 1
ATOM 739 N N . PRO A 1 89 ? 4.941 -10.352 -9.133 1.00 95.06 89 PRO A N 1
ATOM 740 C CA . PRO A 1 89 ? 3.570 -10.863 -9.204 1.00 95.06 89 PRO A CA 1
ATOM 741 C C . PRO A 1 89 ? 2.567 -9.861 -9.792 1.00 95.06 89 PRO A C 1
ATOM 743 O O . PRO A 1 89 ? 1.576 -10.264 -10.392 1.00 95.06 89 PRO A O 1
ATOM 746 N N . SER A 1 90 ? 2.820 -8.570 -9.587 1.00 96.75 90 SER A N 1
ATOM 747 C CA . SER A 1 90 ? 2.015 -7.441 -10.047 1.00 96.75 90 SER A CA 1
ATOM 748 C C . SER A 1 90 ? 2.918 -6.207 -10.152 1.00 96.75 90 SER A C 1
ATOM 750 O O . SER A 1 90 ? 4.012 -6.185 -9.580 1.00 96.75 90 SER A O 1
ATOM 752 N N . ASP A 1 91 ? 2.496 -5.188 -10.895 1.00 96.19 91 ASP A N 1
ATOM 753 C CA . ASP A 1 91 ? 3.109 -3.858 -10.876 1.00 96.19 91 ASP A CA 1
ATOM 754 C C . ASP A 1 91 ? 2.821 -3.121 -9.552 1.00 96.19 91 ASP A C 1
ATOM 756 O O . ASP A 1 91 ? 3.559 -2.214 -9.174 1.00 96.19 91 ASP A O 1
ATOM 760 N N . HIS A 1 92 ? 1.847 -3.606 -8.777 1.00 98.00 92 HIS A N 1
ATOM 761 C CA . HIS A 1 92 ? 1.577 -3.191 -7.402 1.00 98.00 92 HIS A CA 1
ATOM 762 C C . HIS A 1 92 ? 2.132 -4.186 -6.367 1.00 98.00 92 HIS A C 1
ATOM 764 O O . HIS A 1 92 ? 2.043 -5.406 -6.523 1.00 98.00 92 HIS A O 1
ATOM 770 N N . TYR A 1 93 ? 2.633 -3.670 -5.248 1.00 97.81 93 TYR A N 1
ATOM 771 C CA . TYR A 1 93 ? 2.838 -4.433 -4.020 1.00 97.81 93 TYR A CA 1
ATOM 772 C C . TYR A 1 93 ? 1.511 -4.620 -3.293 1.00 97.81 93 TYR A C 1
ATOM 774 O O . TYR A 1 93 ? 0.678 -3.718 -3.223 1.00 97.81 93 TYR A O 1
ATOM 782 N N . ALA A 1 94 ? 1.319 -5.797 -2.707 1.00 97.44 94 ALA A N 1
ATOM 783 C CA . ALA A 1 94 ? 0.083 -6.117 -2.016 1.00 97.44 94 ALA A CA 1
ATOM 784 C C . ALA A 1 94 ? 0.083 -5.538 -0.599 1.00 97.44 94 ALA A C 1
ATOM 786 O O . ALA A 1 94 ? 1.083 -5.606 0.117 1.00 97.44 94 ALA A O 1
ATOM 787 N N . LEU A 1 95 ? -1.071 -5.037 -0.162 1.00 97.44 95 LEU A N 1
ATOM 788 C CA . LEU A 1 95 ? -1.292 -4.601 1.210 1.00 97.44 95 LEU A CA 1
ATOM 789 C C . LEU A 1 95 ? -2.086 -5.669 1.970 1.00 97.44 95 LEU A C 1
ATOM 791 O O . LEU A 1 95 ? -3.165 -6.079 1.541 1.00 97.44 95 LEU A O 1
ATOM 795 N N . LYS A 1 96 ? -1.560 -6.122 3.109 1.00 97.56 96 LYS A N 1
ATOM 796 C CA . LYS A 1 96 ? -2.191 -7.140 3.957 1.00 97.56 96 LYS A CA 1
ATOM 797 C C . LYS A 1 96 ? -2.428 -6.578 5.349 1.00 97.56 96 LYS A C 1
ATOM 799 O O . LYS A 1 96 ? -1.492 -6.084 5.969 1.00 97.56 96 LYS A O 1
ATOM 804 N N . ALA A 1 97 ? -3.652 -6.725 5.853 1.00 97.44 97 ALA A N 1
ATOM 805 C CA . ALA A 1 97 ? -4.007 -6.409 7.232 1.00 97.44 97 ALA A CA 1
ATOM 806 C C . ALA A 1 97 ? -4.585 -7.635 7.951 1.00 97.44 97 ALA A C 1
ATOM 808 O O . ALA A 1 97 ? -5.364 -8.395 7.373 1.00 97.44 97 ALA A O 1
ATOM 809 N N . THR A 1 98 ? -4.214 -7.805 9.217 1.00 97.19 98 THR A N 1
ATOM 810 C CA . THR A 1 98 ? -4.711 -8.857 10.110 1.00 97.19 98 THR A CA 1
ATOM 811 C C . THR A 1 98 ? -5.454 -8.206 11.268 1.00 97.19 98 THR A C 1
ATOM 813 O O . THR A 1 98 ? -4.929 -7.293 11.907 1.00 97.19 98 THR A O 1
ATOM 816 N N . PHE A 1 99 ? -6.650 -8.705 11.576 1.00 95.62 99 PHE A N 1
ATOM 817 C CA . PHE A 1 99 ? -7.510 -8.164 12.625 1.00 95.62 99 PHE A CA 1
ATOM 818 C C . PHE A 1 99 ? -7.829 -9.217 13.681 1.00 95.62 99 PHE A C 1
ATOM 820 O O . PHE A 1 99 ? -7.981 -10.397 13.361 1.00 95.62 99 PHE A O 1
ATOM 827 N N . ALA A 1 100 ? -7.998 -8.779 14.926 1.00 95.25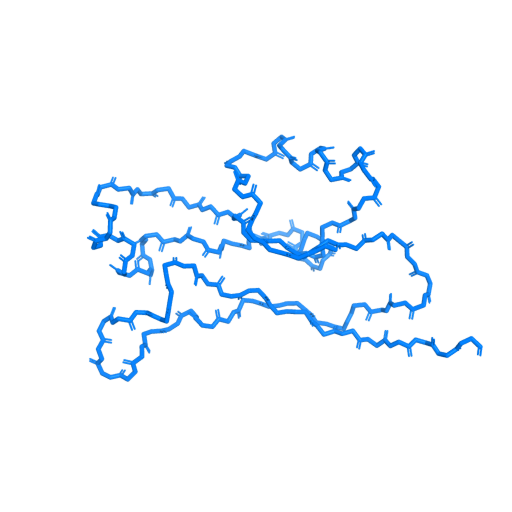 100 ALA A N 1
ATOM 828 C CA . ALA A 1 100 ? -8.749 -9.532 15.919 1.00 95.25 100 ALA A CA 1
ATOM 829 C C . ALA A 1 100 ? -10.182 -9.004 15.968 1.00 95.25 100 ALA A C 1
ATOM 831 O O . ALA A 1 100 ? -10.410 -7.797 15.902 1.00 95.25 100 ALA A O 1
ATOM 832 N N . ILE A 1 101 ? -11.137 -9.922 16.096 1.00 94.31 101 ILE A N 1
ATOM 833 C CA . ILE A 1 101 ? -12.552 -9.589 16.229 1.00 94.31 101 ILE A CA 1
ATOM 834 C C . ILE A 1 101 ? -12.966 -9.898 17.662 1.00 94.31 101 ILE A C 1
ATOM 836 O O . ILE A 1 101 ? -12.884 -11.046 18.106 1.00 94.31 101 ILE A O 1
ATOM 840 N N . SER A 1 102 ? -13.402 -8.871 18.380 1.00 89.81 102 SER A N 1
ATOM 841 C CA . SER A 1 102 ? -13.971 -9.016 19.715 1.00 89.81 102 SER A CA 1
ATOM 842 C C . SER A 1 102 ? -15.387 -9.574 19.601 1.00 89.81 102 SER A C 1
ATOM 844 O O . SER A 1 102 ? -16.188 -9.094 18.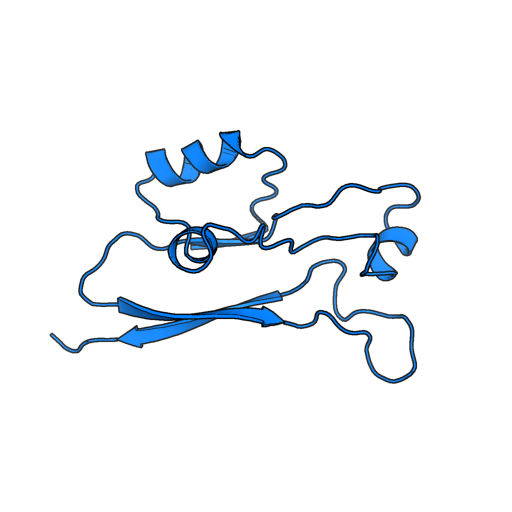799 1.00 89.81 102 SER A O 1
ATOM 846 N N . LYS A 1 103 ? -15.711 -10.589 20.409 1.00 76.19 103 LYS A N 1
ATOM 847 C CA . LYS A 1 103 ? -17.101 -11.030 20.568 1.00 76.19 103 LYS A CA 1
ATOM 848 C C . LYS A 1 103 ? -17.820 -10.042 21.486 1.00 76.19 103 LYS A C 1
ATOM 850 O O . LYS A 1 103 ? -17.274 -9.694 22.531 1.00 76.19 103 LYS A O 1
ATOM 855 N N . CYS A 1 104 ? -18.995 -9.584 21.060 1.00 61.38 104 CYS A N 1
ATOM 856 C CA . CYS A 1 104 ? -19.937 -8.871 21.920 1.00 61.38 104 CYS A CA 1
ATOM 857 C C . CYS A 1 104 ? -20.520 -9.803 22.983 1.00 61.38 104 CYS A C 1
ATOM 859 O O . CYS A 1 104 ? -20.706 -11.003 22.667 1.00 61.38 104 CYS A O 1
#

pLDDT: mean 92.88, std 5.36, range [61.38, 98.0]

Mean predicted aligned error: 3.74 Å

InterPro domains:
  IPR036691 Endonuclease/exonuclease/phosphatase superfamily [G3DSA:3.60.10.10] (1-100)
  IPR036691 Endonuclease/exonuclease/phosphatase superfamily [SSF56219] (2-100)

Organism: NCBI:txid151035